Protein AF-A0A5K1AXH1-F1 (afdb_monomer)

Secondary structure (DSSP, 8-state):
----HHHHHHHHTT-HHHHHHTTSHHHHHTTS-TTHHHHHHHH--S---S--HHHHHHHHTSPP-TTTT--

InterPro domains:
  IPR036047 F-box-like domain superfamily [SSF81383] (2-58)

Sequence (71 aa):
MYMSPPEICKLARLNRTFRGAASADFVWESKLPANYGYLLKKLFRKDLGNRTKKEIYALLSRPNSFDGGTK

Radius of gyration: 14.07 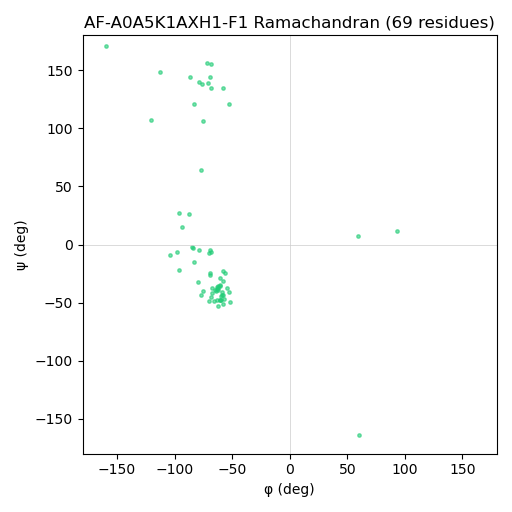Å; Cα contacts (8 Å, |Δi|>4): 40; chains: 1; bounding box: 30×28×38 Å

Foldseek 3Di:
DPDDPVRLVVQLVPDVVSVVVSQAQVVLVVVDDPCLVVVCVVVDVDDPPPDGSVVSNVVVPDDDDPPPPPD

Structure (mmCIF, N/CA/C/O backbone):
data_AF-A0A5K1AXH1-F1
#
_entry.id   AF-A0A5K1AXH1-F1
#
loop_
_atom_site.group_PDB
_atom_site.id
_atom_site.type_symbol
_atom_site.label_atom_id
_atom_site.label_alt_id
_atom_site.label_comp_id
_atom_site.label_asym_id
_atom_site.label_entity_id
_atom_site.label_seq_id
_atom_site.pdbx_PDB_ins_code
_atom_site.Cartn_x
_atom_site.Cartn_y
_atom_site.Cartn_z
_atom_site.occupancy
_atom_site.B_iso_or_equiv
_atom_site.auth_seq_id
_atom_site.auth_comp_id
_atom_site.auth_asym_id
_atom_site.auth_atom_id
_atom_site.pdbx_PDB_model_num
ATOM 1 N N . MET A 1 1 ? -3.077 -0.688 -13.444 1.00 64.56 1 MET A N 1
ATOM 2 C CA . MET A 1 1 ? -1.962 -1.645 -13.242 1.00 64.56 1 MET A CA 1
ATOM 3 C C . MET A 1 1 ? -2.539 -2.974 -12.750 1.00 64.56 1 MET A C 1
ATOM 5 O O . MET A 1 1 ? -3.242 -2.977 -11.742 1.00 64.56 1 MET A O 1
ATOM 9 N N . TYR A 1 2 ? -2.305 -4.078 -13.466 1.00 80.75 2 TYR A N 1
ATOM 10 C CA . TYR A 1 2 ? -3.031 -5.349 -13.265 1.00 80.75 2 TYR A CA 1
ATOM 11 C C . TYR A 1 2 ? -2.479 -6.267 -12.161 1.00 80.75 2 TYR A C 1
ATOM 13 O O . TYR A 1 2 ? -3.077 -7.293 -11.879 1.00 80.75 2 TYR A O 1
ATOM 21 N N . MET A 1 3 ? -1.386 -5.898 -11.490 1.00 90.81 3 MET A N 1
ATOM 22 C CA . MET A 1 3 ? -0.794 -6.741 -10.444 1.00 90.81 3 MET A CA 1
ATOM 23 C C . MET A 1 3 ? -1.539 -6.636 -9.115 1.00 90.81 3 MET A C 1
ATOM 25 O O . MET A 1 3 ? -1.940 -5.548 -8.693 1.00 90.81 3 MET A O 1
ATOM 29 N N . SER A 1 4 ? -1.698 -7.761 -8.434 1.00 93.75 4 SER A N 1
ATOM 30 C CA . SER A 1 4 ? -2.176 -7.823 -7.058 1.00 93.75 4 SER A CA 1
ATOM 31 C C . SER A 1 4 ? -1.112 -7.301 -6.072 1.00 93.75 4 SER A C 1
ATOM 33 O O . SER A 1 4 ? 0.089 -7.338 -6.364 1.00 93.75 4 SER A O 1
ATOM 35 N N . PRO A 1 5 ? -1.509 -6.825 -4.877 1.00 94.50 5 PRO A N 1
ATOM 36 C CA . PRO A 1 5 ? -0.561 -6.374 -3.855 1.00 94.50 5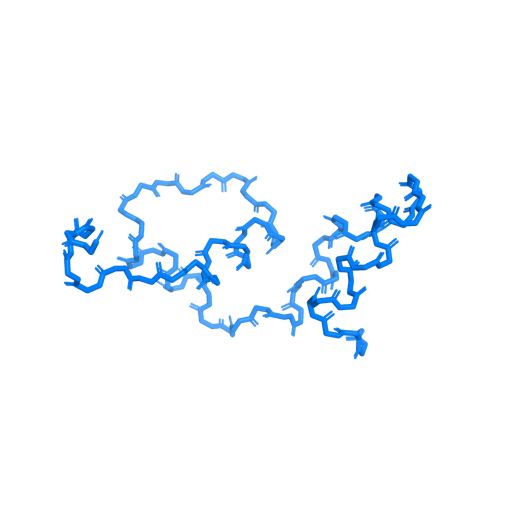 PRO A CA 1
ATOM 37 C C . PRO A 1 5 ? 0.537 -7.398 -3.495 1.00 94.50 5 PRO A C 1
ATOM 39 O O . PRO A 1 5 ? 1.702 -6.999 -3.406 1.00 94.50 5 PRO A O 1
ATOM 42 N N . PRO A 1 6 ? 0.253 -8.713 -3.364 1.00 94.44 6 PRO A N 1
ATOM 43 C CA . PRO A 1 6 ? 1.302 -9.710 -3.145 1.00 94.44 6 PRO A CA 1
ATOM 44 C C . PRO A 1 6 ? 2.310 -9.818 -4.299 1.00 94.44 6 PRO A C 1
ATOM 46 O O . PRO A 1 6 ? 3.503 -9.992 -4.049 1.00 94.44 6 PRO A O 1
ATOM 49 N N . GLU A 1 7 ? 1.869 -9.700 -5.554 1.00 95.81 7 GLU A N 1
ATOM 50 C CA . GLU A 1 7 ? 2.757 -9.733 -6.728 1.00 95.81 7 GLU A CA 1
ATOM 51 C C . GLU A 1 7 ? 3.676 -8.511 -6.775 1.00 95.81 7 GLU A C 1
ATOM 53 O O . GLU A 1 7 ? 4.880 -8.656 -6.994 1.00 95.81 7 GLU A O 1
ATOM 58 N N . ILE A 1 8 ? 3.143 -7.324 -6.465 1.00 95.44 8 ILE A N 1
ATOM 59 C CA . ILE A 1 8 ? 3.930 -6.088 -6.338 1.00 95.44 8 ILE A CA 1
ATOM 60 C C . ILE A 1 8 ? 5.038 -6.274 -5.289 1.00 95.44 8 ILE A C 1
ATOM 62 O O . ILE A 1 8 ? 6.204 -5.970 -5.551 1.00 95.44 8 ILE A O 1
ATOM 66 N N . CYS A 1 9 ? 4.702 -6.828 -4.119 1.00 93.69 9 CYS A N 1
ATOM 67 C CA . CYS A 1 9 ? 5.671 -7.102 -3.057 1.00 93.69 9 CYS A CA 1
ATOM 68 C C . CYS A 1 9 ? 6.739 -8.124 -3.472 1.00 93.69 9 CYS A C 1
ATOM 70 O O . CYS A 1 9 ? 7.907 -7.961 -3.115 1.00 93.69 9 CYS A O 1
ATOM 72 N N . LYS A 1 10 ? 6.373 -9.163 -4.234 1.00 96.56 10 LYS A N 1
ATOM 73 C CA . LYS A 1 10 ? 7.338 -10.137 -4.771 1.00 96.56 10 LYS A CA 1
ATOM 74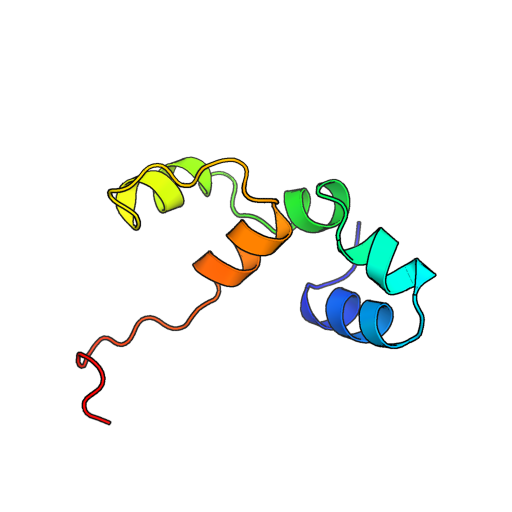 C C . LYS A 1 10 ? 8.327 -9.463 -5.725 1.00 96.56 10 LYS A C 1
ATOM 76 O O . LYS A 1 10 ? 9.530 -9.626 -5.542 1.00 96.56 10 LYS A O 1
ATOM 81 N N . LEU A 1 11 ? 7.850 -8.648 -6.668 1.00 94.88 11 LEU A N 1
ATOM 82 C CA . LEU A 1 11 ? 8.713 -7.926 -7.614 1.00 94.88 11 LEU A CA 1
ATOM 83 C C . LEU A 1 11 ? 9.624 -6.908 -6.922 1.00 94.88 11 LEU A C 1
ATOM 85 O O . LEU A 1 11 ? 10.810 -6.820 -7.236 1.00 94.88 11 LEU A O 1
ATOM 89 N N . ALA A 1 12 ? 9.106 -6.190 -5.924 1.00 95.75 12 ALA A N 1
ATOM 90 C CA . ALA A 1 12 ? 9.878 -5.231 -5.132 1.00 95.75 12 ALA A CA 1
ATOM 91 C C . ALA A 1 12 ? 11.093 -5.858 -4.421 1.00 95.75 12 ALA A C 1
ATOM 93 O O . ALA A 1 12 ? 12.041 -5.154 -4.064 1.00 95.75 12 ALA A O 1
ATOM 94 N N . ARG A 1 13 ? 11.077 -7.177 -4.188 1.00 96.06 13 ARG A N 1
ATOM 95 C CA . ARG A 1 13 ? 12.187 -7.904 -3.559 1.00 96.06 13 ARG A CA 1
ATOM 96 C C . ARG A 1 13 ? 13.297 -8.282 -4.536 1.00 96.06 13 ARG A C 1
ATOM 98 O O . ARG A 1 13 ? 14.381 -8.606 -4.068 1.00 96.06 13 ARG A O 1
ATOM 105 N N . LEU A 1 14 ? 13.055 -8.223 -5.846 1.00 96.62 14 LEU A N 1
ATOM 106 C CA . LEU A 1 14 ? 14.005 -8.697 -6.854 1.00 96.62 14 LEU A CA 1
ATOM 107 C C . LEU A 1 14 ? 15.185 -7.740 -7.061 1.00 96.62 14 LEU A C 1
ATOM 109 O O . LEU A 1 14 ? 16.310 -8.198 -7.220 1.00 96.62 14 LEU A O 1
ATOM 113 N N . ASN A 1 15 ? 14.958 -6.419 -7.064 1.00 96.12 15 ASN A N 1
ATOM 114 C CA . ASN A 1 15 ? 16.038 -5.428 -7.164 1.00 96.12 15 ASN A CA 1
ATOM 115 C C . ASN A 1 15 ? 15.629 -4.031 -6.652 1.00 96.12 15 ASN A C 1
ATOM 117 O O . ASN A 1 15 ? 14.454 -3.756 -6.394 1.00 96.12 15 ASN A O 1
ATOM 121 N N . ARG A 1 16 ? 16.615 -3.126 -6.533 1.00 96.50 16 ARG A N 1
ATOM 122 C CA . ARG A 1 16 ? 16.412 -1.739 -6.067 1.00 96.50 16 ARG A CA 1
ATOM 123 C C . ARG A 1 16 ? 15.462 -0.925 -6.949 1.00 96.50 16 ARG A C 1
ATOM 125 O O . ARG A 1 16 ? 14.705 -0.112 -6.431 1.00 96.50 16 ARG A O 1
ATOM 132 N N . THR A 1 17 ? 15.483 -1.153 -8.259 1.00 97.56 17 THR A N 1
ATOM 133 C CA . THR A 1 17 ? 14.682 -0.403 -9.232 1.00 97.56 17 THR A CA 1
ATOM 134 C C . THR A 1 17 ? 13.208 -0.760 -9.085 1.00 97.56 17 THR A C 1
ATOM 136 O O . THR A 1 17 ? 12.374 0.125 -8.913 1.00 97.56 17 THR A O 1
ATOM 139 N N . PHE A 1 18 ? 12.885 -2.054 -9.036 1.00 95.44 18 PHE A N 1
ATOM 140 C CA . PHE A 1 18 ? 11.535 -2.534 -8.755 1.00 95.44 18 PHE A CA 1
ATOM 141 C C . PHE A 1 18 ? 11.073 -2.143 -7.357 1.00 95.44 18 PHE A C 1
ATOM 143 O O . PHE A 1 18 ? 9.910 -1.792 -7.189 1.00 95.44 18 PHE A O 1
ATOM 150 N N . ARG A 1 19 ? 11.964 -2.135 -6.359 1.00 96.12 19 ARG A N 1
ATOM 151 C CA . ARG A 1 19 ? 11.633 -1.632 -5.018 1.00 96.12 19 ARG A CA 1
ATOM 152 C C . ARG A 1 19 ? 11.208 -0.162 -5.040 1.00 96.12 19 ARG A C 1
ATOM 154 O O . ARG A 1 19 ? 10.224 0.191 -4.386 1.00 96.12 19 ARG A O 1
ATOM 161 N N . GLY A 1 20 ? 11.935 0.673 -5.783 1.00 96.00 20 GLY A N 1
ATOM 162 C CA . GLY A 1 20 ? 11.597 2.080 -5.988 1.00 96.00 20 GLY A CA 1
ATOM 163 C C . GLY A 1 20 ? 10.252 2.233 -6.695 1.00 96.00 20 GLY A C 1
ATOM 164 O O . GLY A 1 20 ? 9.344 2.859 -6.155 1.00 96.00 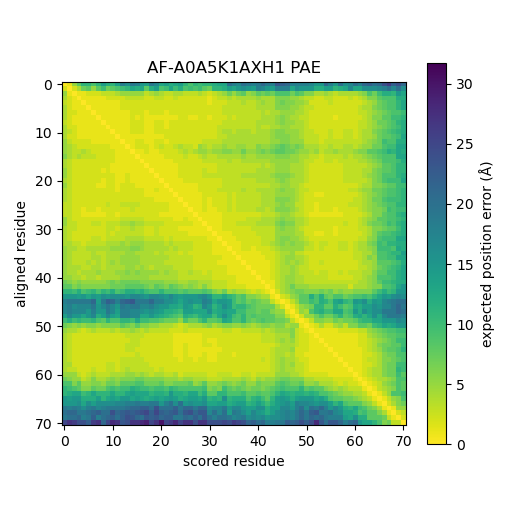20 GLY A O 1
ATOM 165 N N . ALA A 1 21 ? 10.083 1.566 -7.840 1.00 94.56 21 ALA A N 1
ATOM 166 C CA . ALA A 1 21 ? 8.843 1.600 -8.617 1.00 94.56 21 ALA A CA 1
ATOM 167 C C . ALA A 1 21 ? 7.625 1.129 -7.802 1.00 94.56 21 ALA A C 1
ATOM 169 O O . ALA A 1 21 ? 6.587 1.783 -7.797 1.00 94.56 21 ALA A O 1
ATOM 170 N N . ALA A 1 22 ? 7.768 0.045 -7.036 1.00 95.06 22 ALA A N 1
ATOM 171 C CA . ALA A 1 22 ? 6.721 -0.491 -6.168 1.00 95.06 22 ALA A CA 1
ATOM 172 C C . ALA A 1 22 ? 6.380 0.410 -4.971 1.00 95.06 22 ALA A C 1
ATOM 174 O O . ALA A 1 22 ? 5.466 0.090 -4.215 1.00 95.06 22 ALA A O 1
ATOM 175 N N . SER A 1 23 ? 7.114 1.500 -4.744 1.00 94.19 23 SER A N 1
ATOM 176 C CA . SER A 1 23 ? 6.804 2.478 -3.696 1.00 94.19 23 SER A CA 1
ATOM 177 C C . SER A 1 23 ? 6.043 3.697 -4.224 1.00 94.19 23 SER A C 1
ATOM 179 O O . SER A 1 23 ? 5.587 4.500 -3.420 1.00 94.19 23 SER A O 1
ATOM 181 N N . ALA A 1 24 ? 5.858 3.819 -5.542 1.00 94.62 24 ALA A N 1
ATOM 182 C CA . ALA A 1 24 ? 5.124 4.924 -6.149 1.00 94.62 24 ALA A CA 1
ATOM 183 C C . ALA A 1 24 ? 3.613 4.843 -5.879 1.00 94.62 24 ALA A C 1
ATOM 185 O O . ALA A 1 24 ? 3.000 3.780 -6.000 1.00 94.62 24 ALA A O 1
ATOM 186 N N . ASP A 1 25 ? 2.990 5.987 -5.598 1.00 94.00 25 ASP A N 1
ATOM 187 C CA . ASP A 1 25 ? 1.570 6.064 -5.237 1.00 94.00 25 ASP A CA 1
ATOM 188 C C . ASP A 1 25 ? 0.626 5.546 -6.326 1.00 94.00 25 ASP A C 1
ATOM 190 O O . ASP A 1 25 ? -0.365 4.887 -6.011 1.00 94.00 25 ASP A O 1
ATOM 194 N N . PHE A 1 26 ? 0.952 5.759 -7.604 1.00 92.94 26 PHE A N 1
ATOM 195 C CA . PHE A 1 26 ? 0.154 5.263 -8.733 1.00 92.94 26 PHE A CA 1
ATOM 196 C C . PHE A 1 26 ? -0.026 3.732 -8.718 1.00 92.94 26 PHE A C 1
ATOM 198 O O . PHE A 1 26 ? -1.067 3.215 -9.128 1.00 92.94 26 PHE A O 1
ATOM 205 N N . VAL A 1 27 ? 0.962 2.991 -8.201 1.00 94.69 27 VAL A N 1
ATOM 206 C CA . VAL A 1 27 ? 0.883 1.527 -8.065 1.00 94.69 27 VAL A CA 1
ATOM 207 C C . VAL A 1 27 ? -0.220 1.131 -7.078 1.00 94.69 27 VAL A C 1
ATOM 209 O O . VAL A 1 27 ? -0.950 0.166 -7.316 1.00 94.69 27 VAL A O 1
ATOM 212 N N . TRP A 1 28 ? -0.363 1.893 -5.992 1.00 95.00 28 TRP A N 1
ATOM 213 C CA . TRP A 1 28 ? -1.236 1.571 -4.861 1.00 95.00 28 TRP A CA 1
ATOM 214 C C . TRP A 1 28 ? -2.607 2.239 -4.928 1.00 95.00 28 TRP A C 1
ATOM 216 O O . TRP A 1 28 ? -3.549 1.714 -4.348 1.00 95.00 28 TRP A O 1
ATOM 226 N N . GLU A 1 29 ? -2.757 3.334 -5.671 1.00 93.00 29 GLU A N 1
ATOM 227 C CA . GLU A 1 29 ? -4.029 4.045 -5.850 1.00 93.00 29 GLU A CA 1
ATOM 228 C C . GLU A 1 29 ? -5.165 3.123 -6.294 1.00 93.00 29 GLU A C 1
ATOM 230 O O . GLU A 1 29 ? -6.209 3.073 -5.655 1.00 93.00 29 GLU A O 1
ATOM 235 N N . SER A 1 30 ? -4.920 2.307 -7.320 1.00 92.00 30 SER A N 1
ATOM 236 C CA . SER A 1 30 ? -5.902 1.330 -7.814 1.00 92.00 30 SER A CA 1
ATOM 237 C C . SER A 1 30 ? -6.158 0.144 -6.872 1.00 92.00 30 SER A C 1
ATOM 239 O O . SER A 1 30 ? -7.012 -0.692 -7.158 1.00 92.00 30 SER A O 1
ATOM 241 N N . LYS A 1 31 ? -5.387 0.017 -5.785 1.00 93.38 31 LYS A N 1
ATOM 242 C CA . LYS A 1 31 ? -5.498 -1.061 -4.785 1.00 93.38 31 LYS A CA 1
ATOM 243 C C . LYS A 1 31 ? -6.1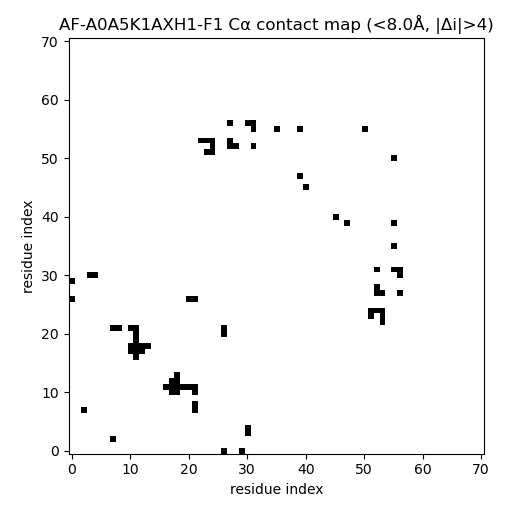76 -0.592 -3.504 1.00 93.38 31 LYS A C 1
ATOM 245 O O . LYS A 1 31 ? -6.479 -1.415 -2.643 1.00 93.38 31 LYS A O 1
ATOM 250 N N . LEU A 1 32 ? -6.396 0.713 -3.371 1.00 93.31 32 LEU A N 1
ATOM 251 C CA . LEU A 1 32 ? -7.116 1.295 -2.256 1.00 93.31 32 LEU A CA 1
ATOM 252 C C . LEU A 1 32 ? -8.621 1.301 -2.542 1.00 93.31 32 LEU A C 1
ATOM 254 O O . LEU A 1 32 ? -9.038 1.533 -3.677 1.00 93.31 32 LEU A O 1
ATOM 258 N N . PRO A 1 33 ? -9.458 1.078 -1.519 1.00 92.12 33 PRO A N 1
ATOM 259 C CA . PRO A 1 33 ? -10.894 1.246 -1.670 1.00 92.12 33 PRO A CA 1
ATOM 260 C C . PRO A 1 33 ? -11.218 2.735 -1.844 1.00 92.12 33 PRO A C 1
ATOM 262 O O . PRO A 1 33 ? -10.600 3.572 -1.196 1.00 92.12 33 PRO A O 1
ATOM 265 N N . ALA A 1 34 ? -12.211 3.091 -2.661 1.00 92.00 34 ALA A N 1
ATOM 266 C CA . ALA A 1 34 ? -12.536 4.495 -2.962 1.00 92.00 34 ALA A CA 1
ATOM 267 C C . ALA A 1 34 ? -12.838 5.356 -1.713 1.00 92.00 34 ALA A C 1
ATOM 269 O O . ALA A 1 34 ? -12.653 6.569 -1.718 1.00 92.00 34 ALA A O 1
ATOM 270 N N . ASN A 1 35 ? -13.262 4.724 -0.617 1.00 92.31 35 ASN A N 1
ATOM 271 C CA . ASN A 1 35 ? -13.549 5.362 0.665 1.00 92.31 35 ASN A CA 1
ATOM 272 C C . ASN A 1 35 ? -12.361 5.351 1.649 1.00 92.31 35 ASN A C 1
ATOM 274 O O . ASN A 1 35 ? -12.568 5.614 2.837 1.00 92.31 35 ASN A O 1
ATOM 278 N N . TYR A 1 36 ? -11.129 5.065 1.203 1.00 90.06 36 TYR A N 1
ATOM 279 C CA . TYR A 1 36 ? -9.965 4.965 2.090 1.00 90.06 36 TYR A CA 1
ATOM 280 C C . TYR A 1 36 ? -9.777 6.224 2.949 1.00 90.06 36 TYR A C 1
ATOM 28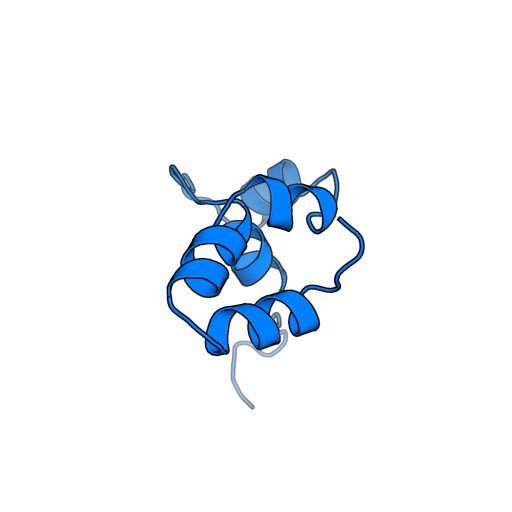2 O O . TYR A 1 36 ? -9.465 6.099 4.126 1.00 90.06 36 TYR A O 1
ATOM 290 N N . GLY A 1 37 ? -10.043 7.425 2.418 1.00 87.69 37 GLY A N 1
ATOM 291 C CA . GLY A 1 37 ? -9.950 8.676 3.181 1.00 87.69 37 GLY A CA 1
ATOM 292 C C . GLY A 1 37 ? -10.923 8.739 4.366 1.00 87.69 37 GLY A C 1
ATOM 293 O O . GLY A 1 37 ? -10.554 9.165 5.461 1.00 87.69 37 GLY A O 1
ATOM 294 N N . TYR A 1 38 ? -12.147 8.236 4.186 1.00 88.75 38 TYR A N 1
ATOM 295 C CA . TYR A 1 38 ? -13.118 8.111 5.275 1.00 88.75 38 TYR A CA 1
ATOM 296 C C . TYR A 1 38 ? -12.684 7.054 6.298 1.00 88.75 38 TYR A C 1
ATOM 298 O O . TYR A 1 38 ? -12.732 7.313 7.501 1.00 88.75 38 TYR A O 1
ATOM 306 N N . LEU A 1 39 ? -12.224 5.884 5.834 1.00 88.31 39 LEU A N 1
ATOM 307 C CA . LEU A 1 39 ? -11.727 4.815 6.710 1.00 88.31 39 LEU A CA 1
ATOM 308 C C . LEU A 1 39 ? -10.561 5.303 7.568 1.00 88.31 39 LEU A C 1
ATOM 310 O O . LEU A 1 39 ? -10.540 5.068 8.770 1.00 88.31 39 LEU A O 1
ATOM 314 N N . LEU A 1 40 ? -9.635 6.038 6.960 1.00 87.06 40 LEU A N 1
ATOM 315 C CA . LEU A 1 40 ? -8.501 6.650 7.629 1.00 87.06 40 LEU A CA 1
ATOM 316 C C . LEU A 1 40 ? -8.941 7.603 8.745 1.00 87.06 40 LEU A C 1
ATOM 318 O O . LEU A 1 40 ? -8.523 7.431 9.886 1.00 87.06 40 LEU A O 1
ATOM 322 N N . LYS A 1 41 ? -9.849 8.539 8.448 1.00 86.06 41 LYS A N 1
ATOM 323 C CA . LYS A 1 41 ? -10.388 9.482 9.440 1.00 86.06 41 LYS A CA 1
ATOM 324 C C . LYS A 1 41 ? -11.149 8.784 10.574 1.00 86.06 41 LYS A C 1
ATOM 326 O O . LYS A 1 41 ? -11.117 9.241 11.714 1.00 86.06 41 LYS A O 1
ATOM 331 N N . LYS A 1 42 ? -11.861 7.697 10.266 1.00 86.00 42 LYS A N 1
ATOM 332 C CA . LYS A 1 42 ? -12.672 6.956 11.241 1.00 86.00 42 LYS A CA 1
ATOM 333 C C . LYS A 1 42 ? -11.828 6.064 12.150 1.00 86.00 42 LYS A C 1
ATOM 335 O O . LYS A 1 42 ? -12.087 6.007 13.348 1.00 86.00 42 LYS A O 1
ATOM 340 N N . LEU A 1 43 ? -10.857 5.353 11.581 1.00 82.25 43 LEU A N 1
ATOM 341 C CA . LEU A 1 43 ? -10.010 4.404 12.306 1.00 82.25 43 LEU A CA 1
ATOM 342 C C . LEU A 1 43 ? -8.895 5.111 13.083 1.00 82.25 43 LEU A C 1
ATOM 344 O O . LEU A 1 43 ? -8.511 4.652 14.156 1.00 82.25 43 LEU A O 1
ATOM 348 N N . PHE A 1 44 ? -8.395 6.239 12.577 1.00 79.25 44 PHE A N 1
ATOM 349 C CA . PHE A 1 44 ? -7.273 6.955 13.171 1.00 79.25 44 PHE A CA 1
ATOM 350 C C . PHE A 1 44 ? -7.712 8.371 13.546 1.00 79.25 44 PHE A C 1
ATOM 352 O O . PHE A 1 44 ? -7.894 9.236 12.698 1.00 79.25 44 PHE A O 1
ATOM 359 N N . ARG A 1 45 ? -7.870 8.619 14.853 1.00 65.38 45 ARG A N 1
ATOM 360 C CA . ARG A 1 45 ? -8.268 9.931 15.406 1.00 65.38 45 ARG A CA 1
ATOM 361 C C . ARG A 1 45 ? -7.199 11.028 15.266 1.00 65.38 45 ARG A C 1
ATOM 363 O O . ARG A 1 45 ? -7.453 12.160 15.664 1.00 65.38 45 ARG A O 1
ATOM 370 N N . LYS A 1 46 ? -6.001 10.700 14.772 1.00 63.66 46 LYS A N 1
ATOM 371 C CA . LYS A 1 46 ? -4.862 11.622 14.661 1.00 63.66 46 LYS A CA 1
ATOM 372 C C . LYS A 1 46 ? -4.556 11.892 13.194 1.00 63.66 46 LYS A C 1
ATOM 374 O O . LYS A 1 46 ? -4.747 11.002 12.368 1.00 63.66 46 LYS A O 1
ATOM 379 N N . ASP A 1 47 ? -4.068 13.098 12.909 1.00 63.59 47 ASP A N 1
ATOM 380 C CA . ASP A 1 47 ? -3.628 13.479 11.572 1.00 63.59 47 ASP A CA 1
ATOM 381 C C . ASP A 1 47 ? -2.619 12.448 11.050 1.00 63.59 47 ASP A C 1
ATOM 383 O O . ASP A 1 47 ? -1.608 12.144 11.690 1.00 63.59 47 ASP A O 1
ATOM 387 N N . LEU A 1 48 ? -2.964 11.833 9.925 1.00 65.88 48 LEU A N 1
ATOM 388 C CA . LEU A 1 48 ? -2.188 10.753 9.336 1.00 65.88 48 LEU A CA 1
ATOM 389 C C . LEU A 1 48 ? -0.965 11.276 8.580 1.00 65.88 48 LEU A C 1
ATOM 391 O O . LEU A 1 48 ? -0.152 10.449 8.169 1.00 65.88 48 LEU A O 1
ATOM 395 N N . GLY A 1 49 ? -0.805 12.601 8.463 1.00 70.44 49 GLY A N 1
ATOM 396 C CA . GLY A 1 49 ? 0.331 13.250 7.816 1.00 70.44 49 GLY A CA 1
ATOM 397 C C . GLY A 1 49 ? 0.474 12.869 6.340 1.00 70.44 49 GLY A C 1
ATOM 398 O O . GLY A 1 49 ? -0.434 12.302 5.728 1.00 70.44 49 GLY A O 1
ATOM 399 N N . ASN A 1 50 ? 1.651 13.137 5.769 1.00 74.56 50 ASN A N 1
ATOM 400 C CA . ASN A 1 50 ? 1.994 12.779 4.388 1.00 74.56 50 ASN A CA 1
ATOM 401 C C . ASN A 1 50 ? 2.326 11.281 4.247 1.00 74.56 50 ASN A C 1
ATOM 403 O O . ASN A 1 50 ? 3.460 10.916 3.939 1.00 74.56 50 ASN A O 1
ATOM 407 N N . ARG A 1 51 ? 1.348 10.400 4.487 1.00 85.81 51 ARG A N 1
ATOM 408 C CA . ARG A 1 51 ? 1.491 8.969 4.178 1.00 85.81 51 ARG A CA 1
ATOM 409 C C . ARG A 1 51 ? 1.350 8.709 2.688 1.00 85.81 51 ARG A C 1
ATOM 411 O O . ARG A 1 51 ? 0.428 9.201 2.039 1.00 85.81 51 ARG A O 1
ATOM 418 N N . THR A 1 52 ? 2.208 7.836 2.186 1.00 91.81 52 THR A N 1
ATOM 419 C CA . THR A 1 52 ? 2.094 7.267 0.841 1.00 91.81 52 THR A CA 1
ATOM 420 C C . THR A 1 52 ? 0.877 6.343 0.743 1.00 91.81 52 THR A C 1
ATOM 422 O O . THR A 1 52 ? 0.442 5.726 1.724 1.00 91.81 52 THR A O 1
ATOM 425 N N . LYS A 1 53 ? 0.343 6.154 -0.465 1.00 93.25 53 LYS A N 1
ATOM 426 C CA . LYS A 1 53 ? -0.765 5.216 -0.725 1.00 93.25 53 LYS A CA 1
ATOM 427 C C . LYS A 1 53 ? -0.384 3.775 -0.379 1.00 93.25 53 LYS A C 1
ATOM 429 O O . LYS A 1 53 ? -1.233 2.999 0.059 1.00 93.25 53 LYS A O 1
ATOM 434 N N . LYS A 1 54 ? 0.905 3.441 -0.486 1.00 94.44 54 LYS A N 1
ATOM 435 C CA . LYS A 1 54 ? 1.469 2.173 -0.006 1.00 94.44 54 LYS A CA 1
ATOM 436 C C . LYS A 1 54 ? 1.280 1.987 1.499 1.00 94.44 54 LYS A C 1
ATOM 438 O O . LYS A 1 54 ? 0.841 0.925 1.935 1.00 94.44 54 LYS A O 1
ATOM 443 N N . GLU A 1 55 ? 1.604 3.002 2.294 1.00 92.19 55 GLU A N 1
ATOM 444 C CA . GLU A 1 55 ? 1.455 2.952 3.753 1.00 92.19 55 GLU A CA 1
ATOM 445 C C . GLU A 1 55 ? -0.012 2.901 4.172 1.00 92.19 55 GLU A C 1
ATOM 447 O O . GLU A 1 55 ? -0.354 2.174 5.104 1.00 92.19 55 GLU A O 1
ATOM 452 N N . ILE A 1 56 ? -0.887 3.622 3.466 1.00 92.81 56 ILE A N 1
ATOM 453 C CA . ILE A 1 56 ? -2.339 3.550 3.674 1.00 92.81 56 ILE A CA 1
ATOM 454 C C . ILE A 1 56 ? -2.837 2.124 3.421 1.00 92.81 56 ILE A C 1
ATOM 456 O O . ILE A 1 56 ? -3.549 1.568 4.258 1.00 92.81 56 ILE A O 1
ATOM 460 N N . TYR A 1 57 ? -2.433 1.508 2.307 1.00 93.19 57 TYR A N 1
ATOM 461 C CA . TYR A 1 57 ? -2.807 0.129 1.998 1.00 93.19 57 TYR A CA 1
ATOM 462 C C . TYR A 1 57 ? -2.320 -0.833 3.086 1.00 93.19 57 TYR A C 1
ATOM 464 O O . TYR A 1 57 ? -3.096 -1.651 3.586 1.00 93.19 57 TYR A O 1
ATOM 472 N N . ALA A 1 58 ? -1.049 -0.712 3.479 1.00 92.25 58 ALA A N 1
ATOM 473 C CA . ALA A 1 58 ? -0.459 -1.552 4.513 1.00 92.25 58 ALA A CA 1
ATOM 474 C C . ALA A 1 58 ? -1.217 -1.422 5.838 1.00 92.25 58 ALA A C 1
ATOM 476 O O . ALA A 1 58 ? -1.463 -2.428 6.493 1.00 92.25 58 ALA A O 1
ATOM 477 N N . LEU A 1 59 ? -1.626 -0.204 6.202 1.00 89.69 59 LEU A N 1
ATOM 478 C CA . LEU A 1 59 ? -2.378 0.089 7.417 1.00 89.69 59 LEU A CA 1
ATOM 479 C C . LEU A 1 59 ? -3.777 -0.534 7.407 1.00 89.69 59 LEU A C 1
ATOM 481 O O . 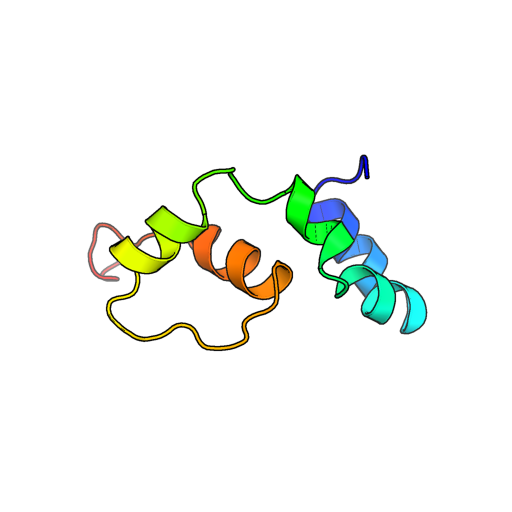LEU A 1 59 ? -4.155 -1.177 8.382 1.00 89.69 59 LEU A O 1
ATOM 485 N N . LEU A 1 60 ? -4.526 -0.354 6.316 1.00 89.06 60 LEU A N 1
ATOM 486 C CA . LEU A 1 60 ? -5.885 -0.884 6.175 1.00 89.06 60 LEU A CA 1
ATOM 487 C C . LEU A 1 60 ? -5.914 -2.413 6.054 1.00 89.06 60 LEU A C 1
ATOM 489 O O . LEU A 1 60 ? -6.917 -3.031 6.393 1.00 89.06 60 LEU A O 1
ATOM 493 N N . SER A 1 61 ? -4.817 -3.017 5.596 1.00 89.88 61 SER A N 1
ATOM 494 C CA . SER A 1 61 ? -4.685 -4.473 5.464 1.00 89.88 61 SER A CA 1
ATOM 495 C C . SER A 1 61 ? -4.257 -5.165 6.762 1.00 89.88 61 SER A C 1
ATOM 497 O O . SER A 1 61 ? -4.139 -6.391 6.787 1.00 89.88 61 SER A O 1
ATOM 499 N N . ARG A 1 62 ? -3.985 -4.417 7.842 1.00 86.25 62 ARG A N 1
ATOM 500 C CA . AR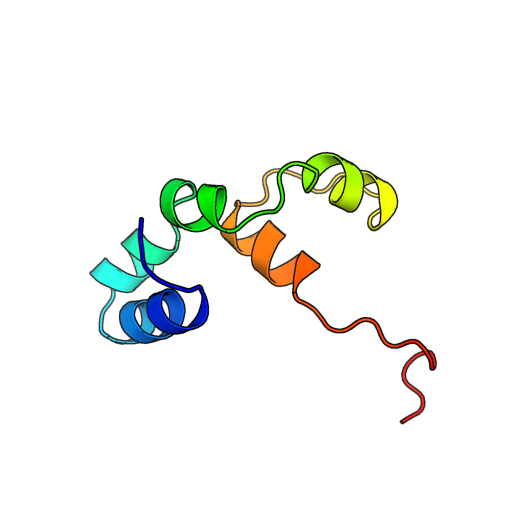G A 1 62 ? -3.634 -5.023 9.132 1.00 86.25 62 ARG A CA 1
ATOM 501 C C . ARG A 1 62 ? -4.860 -5.741 9.706 1.00 86.25 62 ARG A C 1
ATOM 503 O O . ARG A 1 62 ? -5.941 -5.152 9.730 1.00 86.25 62 ARG A O 1
ATOM 510 N N . PRO A 1 63 ? -4.708 -6.976 1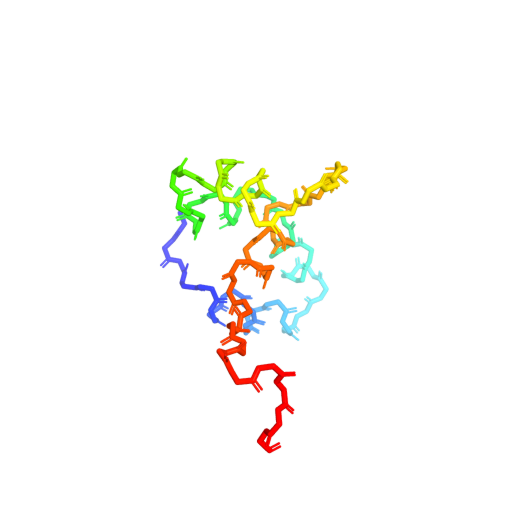0.211 1.00 83.31 63 PRO A N 1
ATOM 511 C CA . PRO A 1 63 ? -5.780 -7.645 10.933 1.00 83.31 63 PRO A CA 1
ATOM 512 C C . PRO A 1 63 ? -6.222 -6.809 12.138 1.00 83.31 63 PRO A C 1
ATOM 514 O O . PRO A 1 63 ? -5.382 -6.335 12.905 1.00 83.31 63 PRO A O 1
ATOM 517 N N . ASN A 1 64 ? -7.533 -6.660 12.324 1.00 73.88 64 ASN A N 1
ATOM 518 C CA . ASN A 1 64 ? -8.085 -6.095 13.551 1.00 73.88 64 ASN A CA 1
ATOM 519 C C . ASN A 1 64 ? -8.178 -7.207 14.601 1.00 73.88 64 ASN A C 1
ATOM 521 O O . ASN A 1 64 ? -8.852 -8.215 14.376 1.00 73.88 64 ASN A O 1
ATOM 525 N N . SER A 1 65 ? -7.519 -7.043 15.749 1.00 73.00 65 SER A N 1
ATOM 526 C CA . SER A 1 65 ? -7.725 -7.943 16.884 1.00 73.00 65 SER A CA 1
ATOM 527 C C . SER A 1 65 ? -9.058 -7.606 17.550 1.00 73.00 65 SER A C 1
ATOM 529 O O . SER A 1 65 ? -9.170 -6.592 18.236 1.00 73.00 65 SER A O 1
ATOM 531 N N . PHE A 1 66 ? -10.069 -8.449 17.357 1.00 71.50 66 PHE A N 1
ATOM 532 C CA . PHE A 1 66 ? -11.343 -8.305 18.070 1.00 71.50 66 PHE A CA 1
ATOM 533 C C . PHE A 1 66 ? -11.219 -8.621 19.565 1.00 71.50 66 PHE A C 1
ATOM 535 O O . PHE A 1 66 ? -11.954 -8.064 20.367 1.00 71.50 66 PHE A O 1
ATOM 542 N N . ASP A 1 67 ? -10.249 -9.455 19.934 1.00 77.25 67 ASP A N 1
ATOM 543 C CA . ASP A 1 67 ? -10.031 -9.927 21.303 1.00 77.25 67 ASP A CA 1
ATOM 544 C C . ASP A 1 67 ? -8.979 -9.104 22.068 1.00 77.25 67 ASP A C 1
ATOM 546 O O . ASP A 1 67 ? -8.235 -9.634 22.873 1.00 77.25 67 ASP A O 1
ATOM 550 N N . GLY A 1 68 ? -8.767 -7.826 21.737 1.00 69.62 68 GLY A N 1
ATOM 551 C CA . GLY A 1 68 ? -7.797 -6.985 22.467 1.00 69.62 68 GLY A CA 1
ATOM 552 C C . GLY A 1 68 ? -6.330 -7.469 22.481 1.00 69.62 68 GLY A C 1
ATOM 553 O O . GLY A 1 68 ? -5.508 -6.863 23.158 1.00 69.62 68 GLY A O 1
ATOM 554 N N . GLY A 1 69 ? -5.986 -8.522 21.730 1.00 65.75 69 GLY A N 1
ATOM 555 C CA . GLY A 1 69 ? -4.647 -9.115 21.700 1.00 65.75 69 GLY A CA 1
ATOM 556 C C . GLY A 1 69 ? -4.415 -10.281 22.670 1.00 65.75 69 GLY A C 1
ATOM 557 O O . GLY A 1 69 ? -3.265 -10.673 22.817 1.00 65.75 69 GLY A O 1
ATOM 558 N N . THR A 1 70 ? -5.447 -10.853 23.302 1.00 68.19 70 THR A N 1
ATOM 559 C CA . THR A 1 70 ? -5.313 -11.944 24.298 1.00 68.19 70 THR A CA 1
ATOM 560 C C . THR A 1 70 ? -5.295 -13.372 23.731 1.00 68.19 70 THR A C 1
ATOM 562 O O . THR A 1 70 ? -5.613 -14.320 24.445 1.00 68.19 70 THR A O 1
ATOM 565 N N . LYS A 1 71 ? -4.877 -13.551 22.473 1.00 59.34 71 LYS A N 1
ATOM 566 C CA . LYS A 1 71 ? -4.635 -14.891 21.912 1.00 59.34 71 LYS A CA 1
ATOM 567 C C . LYS A 1 71 ? -3.244 -15.416 22.226 1.00 59.34 71 LYS A C 1
ATOM 569 O O . LYS A 1 71 ? -2.289 -14.617 22.113 1.00 59.34 71 LYS A O 1
#

Organism: NCBI:txid210225

Mean predicted aligned error: 5.73 Å

Solvent-accessible surface area (backbone atoms only — not comparable to full-atom values): 4552 Å² total; per-residue (Å²): 131,93,70,53,74,71,54,45,55,55,50,28,69,74,40,73,66,43,34,55,58,64,62,39,44,79,72,27,53,84,72,47,62,96,57,47,69,58,52,47,58,72,77,39,92,58,90,74,72,95,63,50,43,52,56,51,46,56,59,72,67,52,84,80,65,88,66,84,69,81,123

Nearest PDB structures (foldseek):
  3l2o-assembly1_B  TM=6.006E-01  e=5.827E-01  Homo sapiens
  7z8b-assembly1_F  TM=5.168E-01  e=7.129E-01  Homo sapiens

pLDDT: mean 86.99, std 10.54, range [59.34, 97.56]